Protein AF-A0A2A4N1Y8-F1 (afdb_monomer)

Solvent-accessible surface area (backbone atoms only — not comparable to full-atom values): 5891 Å² total; per-residue (Å²): 128,52,68,51,93,86,37,85,46,93,75,76,67,78,65,24,29,38,76,72,69,59,40,55,53,74,50,80,35,53,29,48,93,93,38,68,56,63,51,70,61,52,52,52,51,51,52,54,48,29,56,77,68,69,40,88,54,86,76,42,69,81,42,52,60,57,48,51,52,59,49,50,74,76,55,87,65,74,46,74,49,72,49,75,50,52,68,42,67,75,69,68,81,97,83

Nearest PDB structures (foldseek):
  1et0-assembly1_A  TM=8.830E-01  e=3.983E-07  Escherichia coli
  1i2k-assembly1_A  TM=8.837E-01  e=1.141E-06  Escherichia coli
  1g2w-assembly1_B  TM=8.778E-01  e=1.068E-05  Geobacillus stearothermophilus
  8onn-assembly1_B  TM=8.873E-01  e=8.753E-04  Aminobacterium colombiense
  8aie-assembly1_B  TM=8.877E-01  e=2.507E-03  Aminobacterium colombiense

Secondary structure (DSSP, 8-state):
--EETTEE-S---TTBHHHHH--EEEEEEEEETTEETTHHHHHHHHHHHHHHTT---TTHHHHHHHHHHHHHHT--S-EEEEEEEE--B--STT-

Foldseek 3Di:
DDDDPNHPDDDDDCQFCCNVPVAWDKDKWKDAPLDTPPVVVRVVVRVVVCVVSVQDCPVPPVRVVVSVVVVSVPDDHIDIDMDIDHSTHDDDPPD

Mean predicted aligned error: 3.64 Å

Structure (mmCIF, N/CA/C/O backbone):
data_AF-A0A2A4N1Y8-F1
#
_entry.id   AF-A0A2A4N1Y8-F1
#
loop_
_atom_site.group_PDB
_atom_site.id
_atom_site.type_symbol
_atom_site.label_atom_id
_atom_site.label_alt_id
_atom_site.label_comp_id
_atom_site.label_asym_id
_atom_site.label_entity_id
_atom_site.label_seq_id
_atom_site.pdbx_PDB_ins_code
_atom_site.Cartn_x
_atom_site.Cartn_y
_atom_site.Cartn_z
_atom_site.occupancy
_atom_site.B_iso_or_equiv
_atom_site.auth_seq_id
_atom_site.auth_comp_id
_atom_site.auth_asym_id
_atom_site.auth_atom_id
_atom_site.pdbx_PDB_model_num
ATOM 1 N N . MET A 1 1 ? -1.215 8.891 11.306 1.00 87.19 1 MET A N 1
ATOM 2 C CA . MET A 1 1 ? 0.179 9.084 10.828 1.00 87.19 1 MET A CA 1
ATOM 3 C C . MET A 1 1 ? 0.348 8.531 9.416 1.00 87.19 1 MET A C 1
ATOM 5 O O . MET A 1 1 ? -0.473 7.719 9.012 1.00 87.19 1 MET A O 1
ATOM 9 N N . ILE A 1 2 ? 1.382 8.952 8.679 1.00 93.19 2 ILE A N 1
ATOM 10 C CA . ILE A 1 2 ? 1.758 8.379 7.372 1.00 93.19 2 ILE A CA 1
ATOM 11 C C . ILE A 1 2 ? 3.054 7.590 7.561 1.00 93.19 2 ILE A C 1
ATOM 13 O O . ILE A 1 2 ? 3.973 8.084 8.211 1.00 93.19 2 ILE A O 1
ATOM 17 N N . LEU A 1 3 ? 3.111 6.375 7.015 1.00 94.94 3 LEU A N 1
ATOM 18 C CA . LEU A 1 3 ? 4.314 5.549 6.986 1.00 94.94 3 LEU A CA 1
ATOM 19 C C . LEU A 1 3 ? 4.747 5.352 5.532 1.00 94.94 3 LEU A C 1
ATOM 21 O O . LEU A 1 3 ? 3.941 4.934 4.702 1.00 94.94 3 LEU A O 1
ATOM 25 N N . VAL A 1 4 ? 6.016 5.623 5.229 1.00 94.69 4 VAL A N 1
ATOM 26 C CA . VAL A 1 4 ? 6.640 5.277 3.946 1.00 94.69 4 VAL A CA 1
ATOM 27 C C . VAL A 1 4 ? 7.718 4.250 4.235 1.00 94.69 4 VAL A C 1
ATOM 29 O O . VAL A 1 4 ? 8.685 4.538 4.938 1.00 94.69 4 VAL A O 1
ATOM 32 N N . ASN A 1 5 ? 7.540 3.027 3.728 1.00 92.38 5 ASN A N 1
ATOM 33 C CA . ASN A 1 5 ? 8.441 1.906 4.001 1.00 92.38 5 ASN A CA 1
ATOM 34 C C . ASN A 1 5 ? 8.750 1.789 5.508 1.00 92.38 5 ASN A C 1
ATOM 36 O O . ASN A 1 5 ? 9.918 1.785 5.909 1.00 92.38 5 ASN A O 1
ATOM 40 N N . GLY A 1 6 ? 7.707 1.707 6.342 1.00 91.81 6 GLY A N 1
ATOM 41 C CA . GLY A 1 6 ? 7.762 1.509 7.799 1.00 91.81 6 GLY A CA 1
ATOM 42 C C . GLY A 1 6 ? 8.246 2.683 8.649 1.00 91.81 6 GLY A C 1
ATOM 43 O O . GLY A 1 6 ? 8.238 2.571 9.878 1.00 91.81 6 GLY A O 1
ATOM 44 N N . GLN A 1 7 ? 8.643 3.798 8.037 1.00 93.44 7 GLN A N 1
ATOM 45 C CA . GLN A 1 7 ? 9.108 4.987 8.750 1.00 93.44 7 GLN A CA 1
ATOM 46 C C . GLN A 1 7 ? 8.067 6.112 8.681 1.00 93.44 7 GLN A C 1
ATOM 48 O O . GLN A 1 7 ? 7.466 6.295 7.620 1.00 93.44 7 GLN A O 1
ATOM 53 N N . PRO A 1 8 ? 7.827 6.860 9.778 1.00 94.88 8 PRO A N 1
ATOM 54 C CA . PRO A 1 8 ? 7.012 8.069 9.738 1.00 94.88 8 PRO A CA 1
ATOM 55 C C . PRO A 1 8 ? 7.643 9.102 8.810 1.00 94.88 8 PRO A C 1
ATOM 57 O O . PRO A 1 8 ? 8.693 9.654 9.120 1.00 94.88 8 PRO A O 1
ATOM 60 N N . GLU A 1 9 ? 7.000 9.344 7.674 1.00 95.88 9 GLU A N 1
ATOM 61 C CA . GLU A 1 9 ? 7.526 10.193 6.608 1.00 95.88 9 GLU A CA 1
ATOM 62 C C . GLU A 1 9 ? 6.387 10.912 5.889 1.00 95.88 9 GLU A C 1
ATOM 64 O O . GLU A 1 9 ? 5.248 10.440 5.852 1.00 95.88 9 GLU A O 1
ATOM 69 N N . ASN A 1 10 ? 6.699 12.062 5.295 1.00 95.50 10 ASN A N 1
ATOM 70 C CA . ASN A 1 10 ? 5.763 12.851 4.489 1.00 95.50 10 ASN A CA 1
ATOM 71 C C . ASN A 1 10 ? 6.258 13.094 3.055 1.00 95.50 10 ASN A C 1
ATOM 73 O O . ASN A 1 10 ? 5.603 13.802 2.290 1.00 95.50 10 ASN A O 1
ATOM 77 N N . THR A 1 11 ? 7.393 12.500 2.684 1.00 95.38 11 THR A N 1
ATOM 78 C CA . THR A 1 11 ? 7.955 12.583 1.337 1.00 95.38 11 THR A CA 1
ATOM 79 C C . THR A 1 11 ? 8.230 11.198 0.767 1.00 95.38 11 THR A C 1
ATOM 81 O O . THR A 1 11 ? 8.386 10.211 1.483 1.00 95.38 11 THR A O 1
ATOM 84 N N . ILE A 1 12 ? 8.285 11.133 -0.559 1.00 95.75 12 ILE A N 1
ATOM 85 C CA . ILE A 1 12 ? 8.773 9.985 -1.314 1.00 95.75 12 ILE A CA 1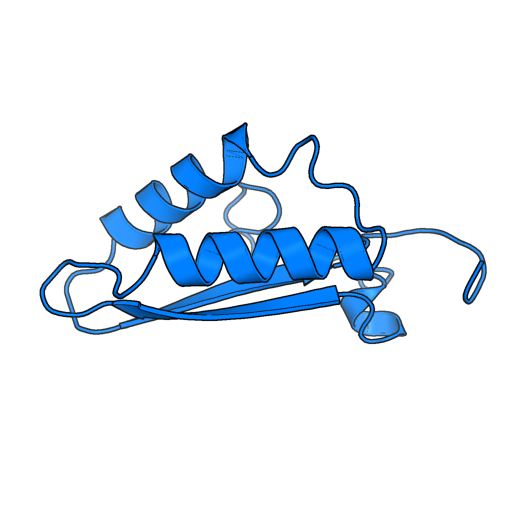
ATOM 86 C C . ILE A 1 12 ? 9.725 10.508 -2.389 1.00 95.75 12 ILE A C 1
ATOM 88 O O . ILE A 1 12 ? 9.634 11.666 -2.803 1.00 95.75 12 ILE A O 1
ATOM 92 N N . ASN A 1 13 ? 10.659 9.675 -2.841 1.00 95.19 13 ASN A N 1
ATOM 93 C CA . ASN A 1 13 ? 11.561 10.060 -3.917 1.00 95.19 13 ASN A CA 1
ATOM 94 C C . ASN A 1 13 ? 10.759 10.350 -5.199 1.00 95.19 13 ASN A C 1
ATOM 96 O O . ASN A 1 13 ? 9.928 9.542 -5.606 1.00 95.19 13 ASN A O 1
ATOM 100 N N . VAL A 1 14 ? 11.039 11.474 -5.862 1.00 95.62 14 VAL A N 1
ATOM 101 C CA . VAL A 1 14 ? 10.376 11.857 -7.120 1.00 95.62 14 VAL A CA 1
ATOM 102 C C . VAL A 1 14 ? 10.557 10.820 -8.232 1.00 95.62 14 VAL A C 1
ATOM 104 O O . VAL A 1 14 ? 9.707 10.723 -9.107 1.00 95.62 14 VAL A O 1
ATOM 107 N N . LEU A 1 15 ? 11.623 10.017 -8.183 1.00 95.31 15 LEU A N 1
ATOM 108 C CA . LEU A 1 15 ? 11.903 8.927 -9.122 1.00 95.31 15 LEU A CA 1
ATOM 109 C C . LEU A 1 15 ? 11.089 7.651 -8.845 1.00 95.31 15 LEU A C 1
ATOM 111 O O . LEU A 1 15 ? 11.298 6.640 -9.517 1.00 95.31 15 LEU A O 1
ATOM 115 N N . ASP A 1 16 ? 10.190 7.662 -7.859 1.00 96.19 16 ASP A N 1
ATOM 116 C CA . ASP A 1 16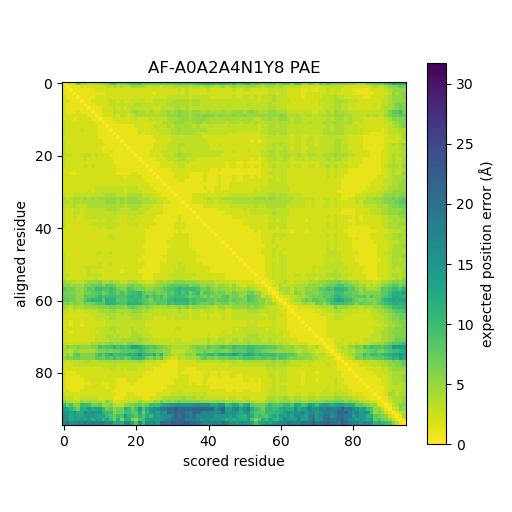 ? 9.264 6.559 -7.629 1.00 96.19 16 ASP A CA 1
ATOM 117 C C . ASP A 1 16 ? 8.351 6.351 -8.847 1.00 96.19 16 ASP A C 1
ATOM 119 O O . ASP A 1 16 ? 7.722 7.279 -9.361 1.00 96.19 16 ASP A O 1
ATOM 123 N N . ARG A 1 17 ? 8.262 5.111 -9.323 1.00 96.00 17 ARG A N 1
ATOM 124 C CA . ARG A 1 17 ? 7.505 4.761 -10.529 1.00 96.00 17 ARG A CA 1
ATOM 125 C C . ARG A 1 17 ? 5.995 4.940 -10.369 1.00 96.00 17 ARG A C 1
ATOM 127 O O . ARG A 1 17 ? 5.302 5.096 -11.374 1.00 96.00 17 ARG A O 1
ATOM 134 N N . GLY A 1 18 ? 5.480 4.976 -9.142 1.00 95.81 18 GLY A N 1
ATOM 135 C CA . GLY A 1 18 ? 4.108 5.384 -8.865 1.00 95.81 18 GLY A CA 1
ATOM 136 C C . GLY A 1 18 ? 3.861 6.842 -9.254 1.00 95.81 18 GLY A C 1
ATOM 137 O O . GLY A 1 18 ? 2.836 7.139 -9.860 1.00 95.81 18 GLY A O 1
ATOM 138 N N . LEU A 1 19 ? 4.826 7.732 -8.999 1.00 95.94 19 LEU A N 1
ATOM 139 C CA . LEU A 1 19 ? 4.765 9.130 -9.439 1.00 95.94 19 LEU A CA 1
ATOM 140 C C . LEU A 1 19 ? 5.036 9.284 -10.938 1.00 95.94 19 LEU A C 1
ATOM 142 O O . LEU A 1 19 ? 4.377 10.080 -11.600 1.00 95.94 19 LEU A O 1
ATOM 146 N N . GLN A 1 20 ? 5.996 8.531 -11.478 1.00 95.12 20 GLN A N 1
ATOM 147 C CA . GLN A 1 20 ? 6.399 8.662 -12.883 1.00 95.12 20 GLN A CA 1
ATOM 148 C C . GLN A 1 20 ? 5.377 8.067 -13.863 1.00 95.12 20 GLN A C 1
ATOM 150 O O . GLN A 1 20 ? 5.175 8.610 -14.947 1.00 95.12 20 GLN A O 1
ATOM 155 N N . TYR A 1 21 ? 4.756 6.939 -13.504 1.00 94.94 21 TYR A N 1
ATOM 156 C CA . TYR A 1 21 ? 3.984 6.110 -14.438 1.00 94.94 21 TYR A CA 1
ATOM 157 C C . TYR A 1 21 ? 2.645 5.615 -13.877 1.00 94.94 21 TYR A C 1
ATOM 159 O O . TYR A 1 21 ? 1.941 4.882 -14.567 1.00 94.94 21 TYR A O 1
ATOM 167 N N . GLY A 1 22 ? 2.303 5.940 -12.625 1.00 95.44 22 GLY A N 1
ATOM 168 C CA . GLY A 1 22 ? 1.181 5.289 -11.939 1.00 95.44 22 GLY A CA 1
ATOM 169 C C . GLY A 1 22 ? 1.412 3.789 -11.713 1.00 95.44 22 GLY A C 1
ATOM 170 O O . GLY A 1 22 ? 0.455 3.031 -11.596 1.00 95.44 22 GLY A O 1
ATOM 171 N N . ASP A 1 23 ? 2.674 3.344 -11.693 1.00 96.69 23 ASP A N 1
ATOM 172 C CA . ASP A 1 23 ? 3.051 1.929 -11.640 1.00 96.69 23 ASP A CA 1
ATOM 173 C C . ASP A 1 23 ? 2.955 1.385 -10.210 1.00 96.69 23 ASP A C 1
ATOM 175 O O . ASP A 1 23 ? 3.929 1.334 -9.447 1.00 96.69 23 ASP A O 1
ATOM 179 N N . GLY A 1 24 ? 1.728 1.034 -9.844 1.00 96.62 24 GLY A N 1
ATOM 180 C CA . GLY A 1 24 ? 1.358 0.577 -8.521 1.00 96.62 24 GLY A CA 1
ATOM 181 C C . GLY A 1 24 ? -0.131 0.276 -8.408 1.00 96.62 24 GLY A C 1
ATOM 182 O O . GLY A 1 24 ? -0.862 0.199 -9.394 1.00 96.62 24 GLY A O 1
ATOM 183 N N . LEU A 1 25 ? -0.575 0.103 -7.173 1.00 98.38 25 LEU A N 1
ATOM 184 C CA . LEU A 1 25 ? -1.954 -0.160 -6.793 1.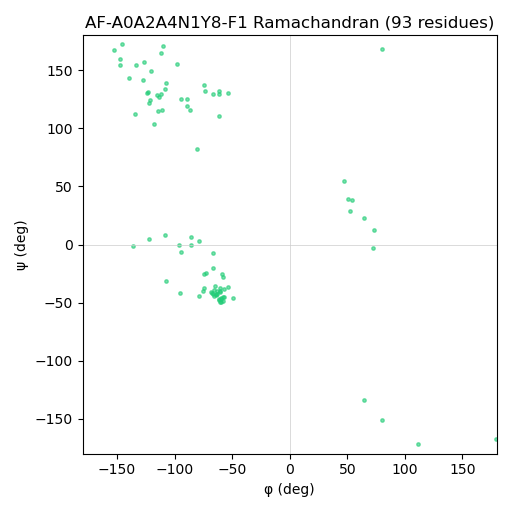00 98.38 25 LEU A CA 1
ATOM 185 C C . LEU A 1 25 ? -2.211 0.360 -5.380 1.00 98.38 25 LEU A C 1
ATOM 187 O O . LEU A 1 25 ? -1.281 0.711 -4.649 1.00 98.38 25 LEU A O 1
ATOM 191 N N . PHE A 1 26 ? -3.481 0.418 -4.991 1.00 98.44 26 PHE A N 1
ATOM 192 C CA . PHE A 1 26 ? -3.853 0.897 -3.671 1.00 98.44 26 PHE A CA 1
ATOM 193 C C . PHE A 1 26 ? -5.099 0.205 -3.127 1.00 98.44 26 PHE A C 1
ATOM 195 O O . PHE A 1 26 ? -5.924 -0.315 -3.874 1.00 98.44 26 PHE A O 1
ATOM 202 N N . GLU A 1 27 ? -5.243 0.281 -1.811 1.00 98.31 27 GLU A N 1
ATOM 203 C CA . GLU A 1 27 ? -6.452 -0.065 -1.078 1.00 98.31 27 GLU A CA 1
ATOM 204 C C . GLU A 1 27 ? -6.948 1.154 -0.302 1.00 98.31 27 GLU A C 1
ATOM 206 O O . GLU A 1 27 ? -6.173 2.023 0.103 1.00 98.31 27 GLU A O 1
ATOM 211 N N . THR A 1 28 ? -8.260 1.249 -0.116 1.00 98.06 28 THR A N 1
ATOM 212 C CA . THR A 1 28 ? -8.914 2.277 0.702 1.00 98.06 28 THR A CA 1
ATOM 213 C C . THR A 1 28 ? -9.939 1.570 1.566 1.00 98.06 28 THR A C 1
ATOM 215 O O . THR A 1 28 ? -10.883 0.981 1.043 1.00 98.06 28 THR A O 1
ATOM 218 N N . ILE A 1 29 ? -9.692 1.561 2.871 1.00 97.69 29 ILE A N 1
ATOM 219 C CA . ILE A 1 29 ? -10.326 0.655 3.823 1.00 97.69 29 ILE A CA 1
ATOM 220 C C . ILE A 1 29 ? -11.016 1.480 4.898 1.00 97.69 29 ILE A C 1
ATOM 222 O O . ILE A 1 29 ? -10.418 2.403 5.455 1.00 97.69 29 ILE A O 1
ATOM 226 N N . ALA A 1 30 ? -12.270 1.152 5.189 1.00 97.69 30 ALA A N 1
ATOM 227 C CA . ALA A 1 30 ? -12.990 1.778 6.283 1.00 97.69 30 ALA A CA 1
ATOM 228 C C . ALA A 1 30 ? -12.471 1.262 7.631 1.00 97.69 30 ALA A C 1
ATOM 230 O O . ALA A 1 30 ? -12.353 0.053 7.841 1.00 97.69 30 ALA A O 1
ATOM 231 N N . PHE A 1 31 ? -12.204 2.189 8.544 1.00 96.88 31 PHE A N 1
ATOM 232 C CA . PHE A 1 31 ? -12.008 1.915 9.957 1.00 96.88 31 PHE A CA 1
ATOM 233 C C . PHE A 1 31 ? -13.196 2.499 10.711 1.00 96.88 31 PHE A C 1
ATOM 235 O O . PHE A 1 31 ? -13.415 3.708 10.663 1.00 96.88 31 PHE A O 1
ATOM 242 N N . ARG A 1 32 ? -13.993 1.646 11.352 1.00 96.12 32 ARG A N 1
ATOM 243 C CA . ARG A 1 32 ? -15.190 2.060 12.088 1.00 96.12 32 ARG A CA 1
ATOM 244 C C . ARG A 1 32 ? -15.322 1.289 13.378 1.00 96.12 32 ARG A C 1
ATOM 246 O O . ARG A 1 32 ? -15.026 0.096 13.411 1.00 96.12 32 ARG A O 1
ATOM 253 N N . ASN A 1 33 ? -15.792 1.955 14.430 1.00 93.69 33 ASN A N 1
ATOM 254 C CA . ASN A 1 33 ? -15.986 1.338 15.748 1.00 93.69 33 ASN A CA 1
ATOM 255 C C . ASN A 1 33 ? -14.740 0.569 16.244 1.00 93.69 33 ASN A C 1
ATOM 257 O O . ASN A 1 33 ? -14.848 -0.537 16.777 1.00 93.69 33 ASN A O 1
ATOM 261 N N . GLY A 1 34 ? -13.542 1.115 16.007 1.00 91.88 34 GLY A N 1
ATOM 262 C CA . GLY A 1 34 ? -12.284 0.480 16.407 1.00 91.88 34 GLY A CA 1
ATOM 263 C C . GLY A 1 34 ? -11.873 -0.746 15.576 1.00 91.88 34 GLY A C 1
ATOM 264 O O . GLY A 1 34 ? -11.003 -1.500 16.010 1.00 91.88 34 GLY A O 1
ATOM 265 N N . GLN A 1 35 ? -12.503 -0.999 14.424 1.00 93.81 35 GLN A N 1
ATOM 266 C CA . GLN A 1 35 ? -12.263 -2.179 13.586 1.00 93.81 35 GLN A CA 1
ATOM 267 C C . GLN A 1 35 ? -11.970 -1.799 12.134 1.00 93.81 35 GLN A C 1
ATOM 269 O O . GLN A 1 35 ? -12.601 -0.908 11.567 1.00 93.81 35 GLN A O 1
ATOM 274 N N . ILE A 1 36 ? -11.043 -2.528 11.507 1.00 96.06 36 ILE A N 1
ATOM 275 C CA . ILE A 1 36 ? -10.775 -2.425 10.069 1.00 96.06 36 ILE A CA 1
ATOM 276 C C . ILE A 1 36 ? -11.734 -3.356 9.329 1.00 96.06 36 ILE A C 1
ATOM 278 O O . ILE A 1 36 ? -11.662 -4.580 9.466 1.00 96.06 36 ILE A O 1
ATOM 282 N N . GLU A 1 37 ? -12.617 -2.798 8.512 1.00 97.50 37 GLU A N 1
ATOM 283 C CA . GLU A 1 37 ? -13.599 -3.602 7.799 1.00 97.50 37 GLU A CA 1
ATOM 284 C C . GLU A 1 37 ? -12.979 -4.386 6.643 1.00 97.50 37 GLU A C 1
ATOM 286 O O . GLU A 1 37 ? -12.174 -3.873 5.868 1.00 97.50 37 GLU A O 1
ATOM 291 N N . PHE A 1 38 ? -13.385 -5.651 6.512 1.00 97.69 38 PHE A N 1
ATOM 292 C CA . PHE A 1 38 ? -12.992 -6.533 5.409 1.00 97.69 38 PHE A CA 1
ATOM 293 C C . PHE A 1 38 ? -11.475 -6.631 5.177 1.00 97.69 38 PHE A C 1
ATOM 295 O O . PHE A 1 38 ? -11.044 -6.898 4.053 1.00 97.69 38 PHE A O 1
ATOM 302 N N . LEU A 1 39 ? -10.655 -6.460 6.224 1.00 96.06 39 LEU A N 1
ATOM 303 C CA . LEU A 1 39 ? -9.193 -6.409 6.109 1.00 96.06 39 LEU A CA 1
ATOM 304 C C . LEU A 1 39 ? -8.624 -7.573 5.284 1.00 96.06 39 LEU A C 1
ATOM 306 O O . LEU A 1 39 ? -7.824 -7.359 4.379 1.00 96.06 39 LEU A O 1
ATOM 310 N N . HIS A 1 40 ? -9.076 -8.802 5.545 1.00 96.06 40 HIS A N 1
ATOM 311 C CA . H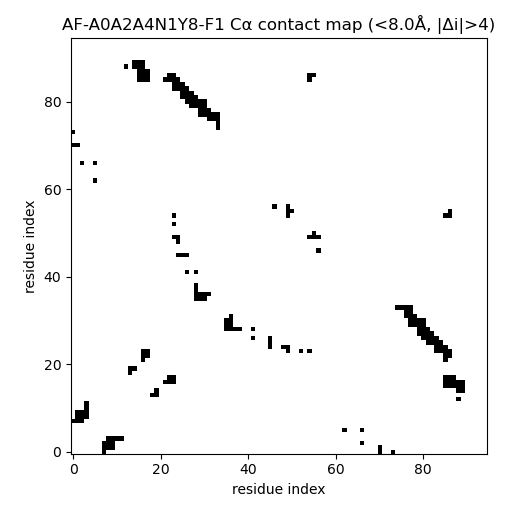IS A 1 40 ? -8.612 -9.975 4.803 1.00 96.06 40 HIS A CA 1
ATOM 312 C C . HIS A 1 40 ? -8.911 -9.887 3.296 1.00 96.06 40 HIS A C 1
ATOM 314 O O . HIS A 1 40 ? -8.057 -10.228 2.479 1.00 96.06 40 HIS A O 1
ATOM 320 N N . ALA A 1 41 ? -10.094 -9.394 2.914 1.00 98.19 41 ALA A N 1
ATOM 321 C CA . ALA A 1 41 ? -10.470 -9.237 1.511 1.00 98.19 41 ALA A CA 1
ATOM 322 C C . ALA A 1 41 ? -9.643 -8.140 0.823 1.00 98.19 41 ALA A C 1
ATOM 324 O O . ALA A 1 41 ? -9.176 -8.340 -0.298 1.00 98.19 41 ALA A O 1
ATOM 325 N N . HIS A 1 42 ? -9.403 -7.018 1.511 1.00 98.06 42 HIS A N 1
ATOM 326 C CA . HIS A 1 42 ? -8.533 -5.947 1.022 1.00 98.06 42 HIS A CA 1
ATOM 327 C C . HIS A 1 42 ? -7.095 -6.429 0.812 1.00 98.06 42 HIS A C 1
ATOM 329 O O . HIS A 1 42 ? -6.526 -6.207 -0.253 1.00 98.06 42 HIS A O 1
ATOM 335 N N . LEU A 1 43 ? -6.523 -7.147 1.783 1.00 95.62 43 LEU A N 1
ATOM 336 C CA . LEU A 1 43 ? -5.179 -7.706 1.647 1.00 95.62 43 LEU A CA 1
ATOM 337 C C . LEU A 1 43 ? -5.115 -8.744 0.522 1.00 95.62 43 LEU A C 1
ATOM 339 O O . LEU A 1 43 ? -4.207 -8.693 -0.300 1.00 95.62 43 LEU A O 1
ATOM 343 N N . SER A 1 44 ? -6.105 -9.635 0.414 1.00 96.50 44 SER A N 1
ATOM 344 C CA . SER A 1 44 ? -6.168 -10.609 -0.683 1.00 96.50 44 SER A CA 1
ATOM 345 C C . SER A 1 44 ? -6.174 -9.925 -2.056 1.00 96.50 44 SER A C 1
ATOM 347 O O . SER A 1 44 ? -5.399 -10.302 -2.937 1.00 96.50 44 SER A O 1
ATOM 349 N N . ARG A 1 45 ? -6.979 -8.867 -2.230 1.00 97.94 45 ARG A N 1
ATOM 350 C CA . ARG A 1 45 ? -7.014 -8.074 -3.467 1.00 97.94 45 ARG A CA 1
ATOM 351 C C . ARG A 1 45 ? -5.685 -7.367 -3.737 1.00 97.94 45 ARG A C 1
ATOM 353 O O . ARG A 1 45 ? -5.212 -7.409 -4.873 1.00 97.94 45 ARG A O 1
ATOM 360 N N . LEU A 1 46 ? -5.070 -6.781 -2.712 1.00 97.25 46 LEU A N 1
ATOM 361 C CA . LEU A 1 46 ? -3.762 -6.133 -2.806 1.00 97.25 46 LEU A CA 1
ATOM 362 C C . LEU A 1 46 ? -2.688 -7.116 -3.295 1.00 97.25 46 LEU A C 1
ATOM 364 O O . LEU A 1 46 ? -1.973 -6.820 -4.250 1.00 97.25 46 LEU A O 1
ATOM 368 N N . TYR A 1 47 ? -2.607 -8.310 -2.705 1.00 96.31 47 TYR A N 1
ATOM 369 C CA . TYR A 1 47 ? -1.626 -9.325 -3.100 1.00 96.31 47 TYR A CA 1
ATOM 370 C C . TYR A 1 47 ? -1.856 -9.856 -4.514 1.00 96.31 47 TYR A C 1
ATOM 372 O O . TYR A 1 47 ? -0.913 -9.931 -5.300 1.00 96.31 47 TYR A O 1
ATOM 380 N N . GLN A 1 48 ? -3.108 -10.151 -4.877 1.00 97.56 48 GLN A N 1
ATOM 381 C CA . GLN A 1 48 ? -3.456 -10.553 -6.244 1.00 97.56 48 GLN A CA 1
ATOM 382 C C . GLN A 1 48 ? -3.120 -9.457 -7.265 1.00 97.56 48 GLN A C 1
ATOM 384 O O . GLN A 1 48 ? -2.688 -9.748 -8.379 1.00 97.56 48 GLN A O 1
ATOM 389 N N . GLY A 1 49 ? -3.312 -8.187 -6.902 1.00 97.88 49 GLY A N 1
ATOM 390 C CA . GLY A 1 49 ? -2.933 -7.051 -7.733 1.00 97.88 49 GLY A CA 1
ATOM 391 C C . GLY A 1 49 ? -1.416 -6.923 -7.897 1.00 97.88 49 GLY A C 1
ATOM 392 O O . GLY A 1 49 ? -0.948 -6.723 -9.017 1.00 97.88 49 GLY A O 1
ATOM 393 N N . CYS A 1 50 ? -0.646 -7.101 -6.818 1.00 96.69 50 CYS A N 1
ATOM 394 C CA . CYS A 1 50 ? 0.818 -7.116 -6.880 1.00 96.69 50 CYS A CA 1
ATOM 395 C C . CYS A 1 50 ? 1.324 -8.226 -7.808 1.00 96.69 50 CYS A C 1
ATOM 397 O O . CYS A 1 50 ? 2.154 -7.953 -8.673 1.00 96.69 50 CYS A O 1
ATOM 399 N N . ASP A 1 51 ? 0.784 -9.441 -7.683 1.00 96.38 51 ASP A N 1
ATOM 400 C CA . ASP A 1 51 ? 1.132 -10.583 -8.536 1.00 96.38 51 ASP A CA 1
ATOM 401 C C . ASP A 1 51 ? 0.836 -10.297 -10.019 1.00 96.38 51 ASP A C 1
ATOM 403 O O . ASP A 1 51 ? 1.725 -10.384 -10.870 1.00 96.38 51 ASP A O 1
ATOM 407 N N . ARG A 1 52 ? -0.374 -9.809 -10.330 1.00 97.94 52 ARG A N 1
ATOM 408 C CA . ARG A 1 52 ? -0.768 -9.413 -11.697 1.00 97.94 52 ARG A CA 1
ATOM 409 C C . ARG A 1 52 ? 0.145 -8.348 -12.300 1.00 97.94 52 ARG A C 1
ATOM 411 O O . ARG A 1 52 ? 0.448 -8.399 -13.491 1.00 97.94 52 ARG A O 1
ATOM 418 N N . LEU A 1 53 ? 0.582 -7.389 -11.487 1.00 96.31 53 LEU A N 1
ATOM 419 C CA . LEU A 1 53 ? 1.490 -6.319 -11.897 1.00 96.31 53 LEU A CA 1
ATOM 420 C C . LEU A 1 53 ? 2.968 -6.723 -11.801 1.00 96.31 53 LEU A C 1
ATOM 422 O O . LEU A 1 53 ? 3.837 -5.915 -12.138 1.00 96.31 53 LEU A O 1
ATOM 426 N N . LYS A 1 54 ? 3.284 -7.947 -11.364 1.00 94.25 54 LYS A N 1
ATOM 427 C CA . LYS A 1 54 ? 4.653 -8.428 -11.121 1.00 94.25 54 LYS A CA 1
ATOM 428 C C . LYS A 1 54 ? 5.446 -7.510 -10.180 1.00 94.25 54 LYS A C 1
ATOM 430 O O . LYS A 1 54 ? 6.620 -7.229 -10.422 1.00 94.25 54 LYS A O 1
ATOM 435 N N . ILE A 1 55 ? 4.793 -6.966 -9.156 1.00 93.88 55 ILE A N 1
ATOM 436 C CA . ILE A 1 55 ? 5.429 -6.186 -8.088 1.00 93.88 55 ILE A CA 1
ATOM 437 C C . ILE A 1 55 ? 5.832 -7.166 -6.983 1.00 93.88 55 ILE A C 1
ATOM 439 O O . ILE A 1 55 ? 5.000 -7.928 -6.499 1.00 93.88 55 ILE A O 1
ATOM 443 N N . SER A 1 56 ? 7.111 -7.167 -6.599 1.00 89.75 56 SER A N 1
ATOM 444 C CA . SER A 1 56 ? 7.615 -8.069 -5.556 1.00 89.75 56 SER A CA 1
ATOM 445 C C . SER A 1 56 ? 7.021 -7.723 -4.190 1.00 89.75 56 SER A C 1
ATOM 447 O O . SER A 1 56 ? 7.108 -6.581 -3.745 1.00 89.75 56 SER A O 1
ATOM 449 N N . THR A 1 57 ? 6.475 -8.726 -3.501 1.00 87.00 57 THR A N 1
ATOM 450 C CA . THR A 1 57 ? 5.886 -8.601 -2.157 1.00 87.00 57 THR A CA 1
ATOM 451 C C . THR A 1 57 ? 6.733 -9.260 -1.068 1.00 87.00 57 THR A C 1
ATOM 453 O O . THR A 1 57 ? 6.307 -9.330 0.080 1.00 87.00 57 THR A O 1
ATOM 456 N N . GLN A 1 58 ? 7.954 -9.710 -1.378 1.00 80.81 58 GLN A N 1
ATOM 457 C CA . GLN A 1 58 ? 8.805 -10.463 -0.439 1.00 80.81 58 GLN A CA 1
ATOM 458 C C . GLN A 1 58 ? 9.026 -9.764 0.909 1.00 80.81 58 GLN A C 1
ATOM 460 O O . GLN A 1 58 ? 9.096 -10.419 1.944 1.00 80.81 58 GLN A O 1
ATOM 465 N N . GLN A 1 59 ? 9.150 -8.437 0.902 1.00 74.31 59 GLN A N 1
ATOM 466 C CA . GLN A 1 59 ? 9.338 -7.641 2.118 1.00 74.31 59 GLN A CA 1
ATOM 467 C C . GLN A 1 59 ? 8.023 -7.091 2.682 1.00 74.31 59 GLN A C 1
ATOM 469 O O . GLN A 1 59 ? 8.025 -6.480 3.746 1.00 74.31 59 GLN A O 1
ATOM 474 N N . LEU A 1 60 ? 6.913 -7.271 1.966 1.00 80.88 60 LEU A N 1
ATOM 475 C CA . LEU A 1 60 ? 5.626 -6.679 2.299 1.00 80.88 60 LEU A CA 1
ATOM 476 C C . LEU A 1 60 ? 4.928 -7.457 3.418 1.00 80.88 60 LEU A C 1
ATOM 478 O O . LEU A 1 60 ? 4.439 -6.843 4.359 1.00 80.88 60 LEU A O 1
ATOM 482 N N . ASP A 1 61 ? 4.932 -8.790 3.356 1.00 74.69 61 ASP A N 1
ATOM 483 C CA . ASP A 1 61 ? 4.129 -9.639 4.251 1.00 74.69 61 ASP A CA 1
ATOM 484 C C . ASP A 1 61 ? 4.453 -9.455 5.731 1.00 74.69 61 ASP A C 1
ATOM 486 O O . ASP A 1 61 ? 3.556 -9.293 6.558 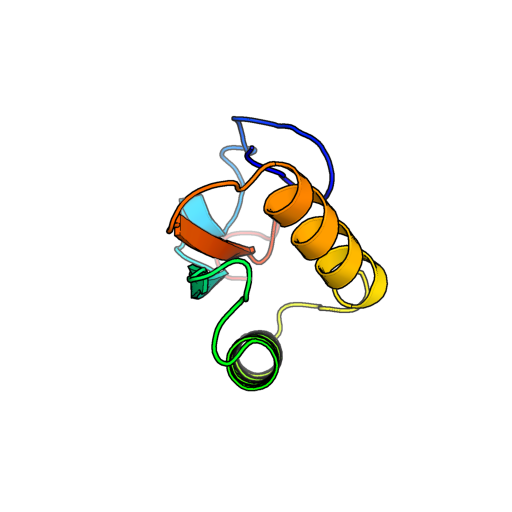1.00 74.69 61 ASP A O 1
ATOM 490 N N . SER A 1 62 ? 5.740 -9.442 6.076 1.00 77.88 62 SER A N 1
ATOM 491 C CA . SER A 1 62 ? 6.171 -9.304 7.469 1.00 77.88 62 SER A CA 1
ATOM 492 C C . SER A 1 62 ? 5.980 -7.888 8.013 1.00 77.88 62 SER A C 1
ATOM 494 O O . SER A 1 62 ? 5.845 -7.710 9.222 1.00 77.88 62 SER A O 1
ATOM 496 N N . ARG A 1 63 ? 5.954 -6.878 7.138 1.00 86.56 63 ARG A N 1
ATOM 497 C CA . ARG A 1 63 ? 5.926 -5.463 7.526 1.00 86.56 63 ARG A CA 1
ATOM 498 C C . ARG A 1 63 ? 4.523 -4.886 7.554 1.00 86.56 63 ARG A C 1
ATOM 500 O O . ARG A 1 63 ? 4.185 -4.162 8.485 1.00 86.56 63 ARG A O 1
ATOM 507 N N . LEU A 1 64 ? 3.699 -5.231 6.568 1.00 91.06 64 LEU A N 1
ATOM 508 C CA . LEU A 1 64 ? 2.406 -4.595 6.348 1.00 91.06 64 LEU A CA 1
ATOM 509 C C . LEU A 1 64 ? 1.473 -4.768 7.549 1.00 91.06 64 LEU A C 1
ATOM 511 O O . LEU A 1 64 ? 0.807 -3.819 7.948 1.00 91.06 64 LEU A O 1
ATOM 515 N N . LYS A 1 65 ? 1.474 -5.950 8.177 1.00 89.44 65 LYS A N 1
ATOM 516 C CA . LYS A 1 65 ? 0.686 -6.191 9.391 1.00 89.44 65 LYS A CA 1
ATOM 517 C C . LYS A 1 65 ? 1.094 -5.252 10.533 1.00 89.44 65 LYS A C 1
ATOM 519 O O . LYS A 1 65 ? 0.231 -4.604 11.116 1.00 89.44 65 LYS A O 1
ATOM 524 N N . ALA A 1 66 ? 2.394 -5.145 10.810 1.00 91.62 66 ALA A N 1
ATOM 525 C CA . ALA A 1 66 ? 2.911 -4.281 11.870 1.00 91.62 66 ALA A CA 1
ATOM 526 C C . ALA A 1 66 ? 2.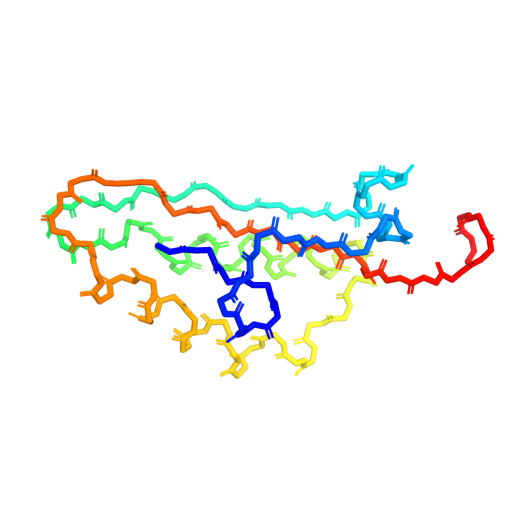653 -2.791 11.579 1.00 91.62 66 ALA A C 1
ATOM 528 O O . ALA A 1 66 ? 2.365 -2.015 12.486 1.00 91.62 66 ALA A O 1
ATOM 529 N N . GLU A 1 67 ? 2.725 -2.383 10.310 1.00 94.44 67 GLU A N 1
ATOM 530 C CA . GLU A 1 67 ? 2.417 -1.014 9.889 1.00 94.44 67 GLU A CA 1
ATOM 531 C C . GLU A 1 67 ? 0.928 -0.686 10.056 1.00 94.44 67 GLU A C 1
ATOM 533 O O . GLU A 1 67 ? 0.598 0.383 10.565 1.00 94.44 67 GLU A O 1
ATOM 538 N N . ILE A 1 68 ? 0.032 -1.615 9.706 1.00 93.56 68 ILE A N 1
ATOM 539 C CA . ILE A 1 68 ? -1.412 -1.467 9.929 1.00 93.56 68 ILE A CA 1
ATOM 540 C C . ILE A 1 68 ? -1.714 -1.344 11.424 1.00 93.56 68 ILE A C 1
ATOM 542 O O . ILE A 1 68 ? -2.426 -0.423 11.820 1.00 93.56 68 ILE A O 1
ATOM 546 N N . GLU A 1 69 ? -1.150 -2.223 12.256 1.00 92.06 69 GLU A N 1
ATOM 547 C CA . GLU A 1 69 ? -1.311 -2.170 13.715 1.00 92.06 69 GLU A CA 1
ATOM 548 C C . GLU A 1 69 ? -0.829 -0.826 14.277 1.00 92.06 69 GLU A C 1
ATOM 550 O O . GLU A 1 69 ? -1.546 -0.181 15.042 1.00 92.06 69 GLU A O 1
ATOM 555 N N . ARG A 1 70 ? 0.342 -0.353 13.834 1.00 93.81 70 ARG A N 1
ATOM 556 C CA . ARG A 1 70 ? 0.904 0.938 14.249 1.00 93.81 70 ARG A CA 1
ATOM 557 C C . ARG A 1 70 ? 0.032 2.120 13.830 1.00 93.81 70 ARG A C 1
ATOM 559 O O . ARG A 1 70 ? -0.151 3.033 14.624 1.00 93.81 70 ARG A O 1
ATOM 566 N N . VAL A 1 71 ? -0.501 2.121 12.608 1.00 93.12 71 VAL A N 1
ATOM 567 C CA . VAL A 1 71 ? -1.392 3.193 12.133 1.00 93.12 71 VAL A CA 1
ATOM 568 C C . VAL A 1 71 ? -2.701 3.202 12.917 1.00 93.12 71 VAL A C 1
ATOM 570 O O . VAL A 1 71 ? -3.196 4.279 13.233 1.00 93.12 71 VAL A O 1
ATOM 573 N N . CYS A 1 72 ? -3.244 2.028 13.245 1.00 91.94 72 CYS A N 1
ATOM 574 C CA . CYS A 1 72 ? -4.509 1.915 13.967 1.00 91.94 72 CYS A CA 1
ATOM 575 C C . CYS A 1 72 ? -4.393 2.251 15.454 1.00 91.94 72 CYS A C 1
ATOM 577 O O . CYS A 1 72 ? -5.386 2.663 16.042 1.00 91.94 72 CYS A O 1
ATOM 579 N N . ALA A 1 73 ? -3.207 2.109 16.053 1.00 91.31 73 ALA A N 1
ATOM 580 C CA . ALA A 1 73 ? -2.982 2.418 17.465 1.00 91.31 73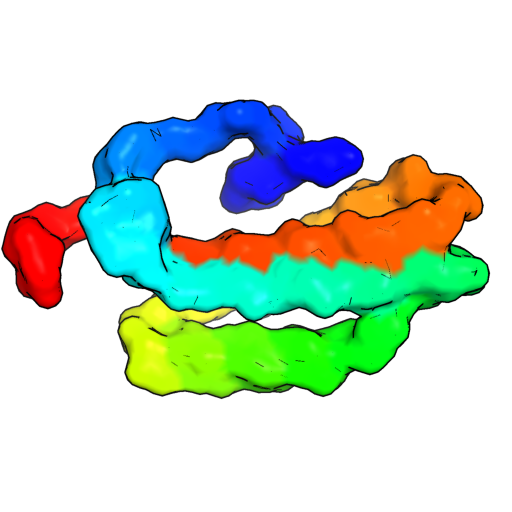 ALA A CA 1
ATOM 581 C C . ALA A 1 73 ? -3.321 3.877 17.830 1.00 91.31 73 ALA A C 1
ATOM 583 O O . ALA A 1 73 ? -3.723 4.140 18.960 1.00 91.31 73 ALA A O 1
ATOM 584 N N . ASP A 1 74 ? -3.205 4.800 16.870 1.00 85.06 74 ASP A N 1
ATOM 585 C CA . ASP A 1 74 ? -3.500 6.224 17.064 1.00 85.06 74 ASP A CA 1
ATOM 586 C C . ASP A 1 74 ? -4.921 6.625 16.615 1.00 85.06 74 ASP A C 1
ATOM 588 O O . ASP A 1 74 ? -5.277 7.804 16.684 1.00 85.06 74 ASP A O 1
ATOM 592 N N . LEU A 1 75 ? -5.730 5.690 16.099 1.00 88.94 75 LEU A N 1
ATOM 593 C CA . LEU A 1 75 ? -7.079 5.981 15.605 1.00 88.94 75 LEU A CA 1
ATOM 594 C C . LEU A 1 75 ? -8.107 5.847 16.730 1.00 88.94 75 LEU A C 1
ATOM 596 O O . LEU A 1 75 ? -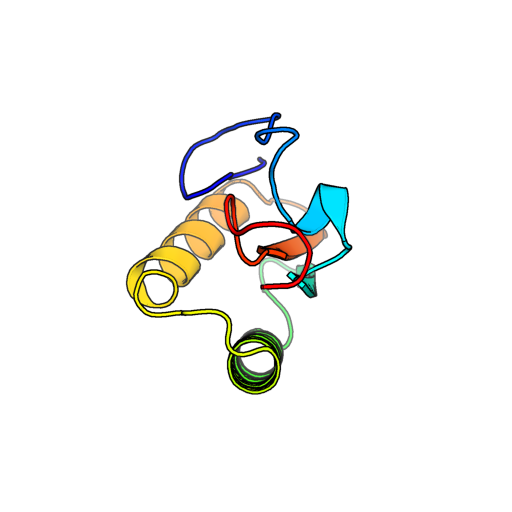8.294 4.769 17.290 1.00 88.94 75 LEU A O 1
ATOM 600 N N . VAL A 1 76 ? -8.800 6.947 17.024 1.00 82.56 76 VAL A N 1
ATOM 601 C CA . VAL A 1 76 ? -9.853 7.007 18.055 1.00 82.56 76 VAL A CA 1
ATOM 602 C C . VAL A 1 76 ? -11.250 7.111 17.432 1.00 82.56 76 VAL A C 1
ATOM 604 O O . VAL A 1 76 ? -12.205 6.562 17.974 1.00 82.56 76 VAL A O 1
ATOM 607 N N . ASP A 1 77 ? -11.348 7.745 16.263 1.00 93.62 77 ASP A N 1
ATOM 608 C CA . ASP A 1 77 ? -12.595 7.984 15.536 1.00 93.62 77 ASP A CA 1
ATOM 609 C C . ASP A 1 77 ? -12.681 7.148 14.250 1.00 93.62 77 ASP A C 1
ATOM 611 O O . ASP A 1 77 ? -11.701 6.544 13.798 1.00 93.62 77 ASP A O 1
ATOM 615 N N . ASP A 1 78 ? -13.864 7.157 13.633 1.00 96.06 78 ASP A N 1
ATOM 616 C CA . ASP A 1 78 ? -14.066 6.623 12.289 1.00 96.06 78 ASP A CA 1
ATOM 617 C C . ASP A 1 78 ? -13.078 7.262 11.301 1.00 96.06 78 ASP A C 1
ATOM 619 O O . ASP A 1 78 ? -12.922 8.483 11.221 1.00 96.06 78 ASP A O 1
ATOM 623 N N . ALA A 1 79 ? -12.409 6.416 10.524 1.00 96.19 79 ALA A N 1
ATOM 624 C CA . ALA A 1 79 ? -11.306 6.822 9.670 1.00 96.19 79 ALA A CA 1
ATOM 625 C C . ALA A 1 79 ? -11.257 6.009 8.374 1.00 96.19 79 ALA A C 1
ATOM 627 O O . ALA A 1 79 ? -11.967 5.021 8.169 1.00 96.19 79 ALA A O 1
ATOM 628 N N . VAL A 1 80 ? -10.372 6.435 7.475 1.00 95.88 80 VAL A N 1
ATOM 629 C CA . VAL A 1 80 ? -10.063 5.718 6.240 1.00 95.88 80 VAL A CA 1
ATOM 630 C C . VAL A 1 80 ? -8.575 5.410 6.217 1.00 95.88 80 VAL A C 1
ATOM 632 O O . VAL A 1 80 ? -7.741 6.313 6.261 1.00 95.88 80 VAL A O 1
ATOM 635 N N . ILE A 1 81 ? -8.243 4.128 6.114 1.00 96.06 81 ILE A N 1
ATOM 636 C CA . ILE A 1 81 ? -6.870 3.650 5.975 1.00 96.06 81 ILE A CA 1
ATOM 637 C C . ILE A 1 81 ? -6.585 3.478 4.486 1.00 96.06 81 ILE A C 1
ATOM 639 O O . ILE A 1 81 ? -7.310 2.773 3.781 1.00 96.06 81 ILE A O 1
ATOM 643 N N . LYS A 1 82 ? -5.518 4.113 3.996 1.00 97.19 82 LYS A N 1
ATOM 644 C CA . LYS A 1 82 ? -5.062 3.971 2.612 1.00 97.19 82 LYS A CA 1
ATOM 645 C C . LYS A 1 82 ? -3.708 3.277 2.578 1.00 97.19 82 LYS A C 1
ATOM 647 O O . LYS A 1 82 ? -2.769 3.731 3.223 1.00 97.19 82 LYS A O 1
ATOM 652 N N . ILE A 1 83 ? -3.612 2.209 1.794 1.00 96.81 83 ILE A N 1
ATOM 653 C CA . ILE A 1 83 ? -2.358 1.497 1.522 1.00 96.81 83 ILE A CA 1
ATOM 654 C C . ILE A 1 83 ? -2.024 1.745 0.058 1.00 96.81 83 ILE A C 1
ATOM 656 O O . ILE A 1 83 ? -2.886 1.558 -0.796 1.00 96.81 83 ILE A O 1
ATOM 660 N N . ILE A 1 84 ? -0.799 2.172 -0.240 1.00 97.00 84 ILE A N 1
ATOM 661 C CA . ILE A 1 84 ? -0.311 2.348 -1.611 1.00 97.00 84 ILE A CA 1
ATOM 662 C C . ILE A 1 84 ? 0.952 1.514 -1.759 1.00 97.00 84 ILE A C 1
ATOM 664 O O . ILE A 1 84 ? 1.857 1.612 -0.935 1.00 97.00 84 ILE A O 1
ATOM 668 N N . ILE A 1 85 ? 1.009 0.719 -2.822 1.00 96.19 85 ILE A N 1
ATOM 669 C CA . ILE A 1 85 ? 2.200 -0.032 -3.204 1.00 96.19 85 ILE A CA 1
ATOM 670 C C . ILE A 1 85 ? 2.585 0.394 -4.604 1.00 96.19 85 ILE A C 1
ATOM 672 O O . ILE A 1 85 ? 1.781 0.315 -5.531 1.00 96.19 85 ILE A O 1
ATOM 676 N N . THR A 1 86 ? 3.824 0.838 -4.753 1.00 95.75 86 THR A N 1
ATOM 677 C CA . THR A 1 86 ? 4.419 1.174 -6.043 1.00 95.75 86 THR A CA 1
ATOM 678 C C . THR A 1 86 ? 5.512 0.162 -6.358 1.00 95.75 86 THR A C 1
ATOM 680 O O . THR A 1 86 ? 5.992 -0.562 -5.483 1.00 95.75 86 THR A O 1
ATOM 683 N N . ARG A 1 87 ? 5.953 0.115 -7.617 1.00 94.25 87 ARG A N 1
ATOM 684 C 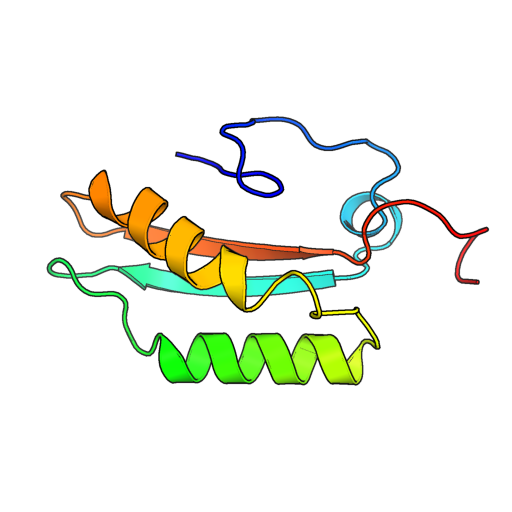CA . ARG A 1 87 ? 7.132 -0.680 -7.997 1.00 94.25 87 ARG A CA 1
ATOM 685 C C . ARG A 1 87 ? 8.443 -0.138 -7.395 1.00 94.25 87 ARG A C 1
ATOM 687 O O . ARG A 1 87 ? 9.481 -0.779 -7.529 1.00 94.25 87 ARG A O 1
ATOM 694 N N . GLY A 1 88 ? 8.413 1.024 -6.742 1.00 93.31 88 GLY A N 1
ATOM 695 C CA . GLY A 1 88 ? 9.589 1.703 -6.210 1.00 93.31 88 GLY A CA 1
ATOM 696 C C . GLY A 1 88 ? 10.351 2.481 -7.281 1.00 93.31 88 GLY A C 1
ATOM 697 O O . GLY A 1 88 ? 9.774 2.960 -8.256 1.00 93.31 88 GLY A O 1
ATOM 698 N N . GLN A 1 89 ? 11.663 2.621 -7.097 1.00 91.38 89 GLN A N 1
ATOM 699 C CA . GLN A 1 89 ? 12.551 3.377 -7.987 1.00 91.38 89 GLN A CA 1
ATOM 700 C C . GLN A 1 89 ? 13.277 2.453 -8.976 1.00 91.38 89 GLN A C 1
ATOM 702 O O . GLN A 1 89 ? 13.531 1.287 -8.678 1.00 91.38 89 GLN A O 1
ATOM 707 N N . GLY A 1 90 ? 13.690 2.995 -10.125 1.00 85.62 90 GLY A N 1
ATOM 708 C CA . GLY A 1 90 ? 14.576 2.314 -11.075 1.00 85.62 90 GLY A CA 1
ATOM 709 C C . GLY A 1 90 ? 13.924 1.914 -12.401 1.00 85.62 90 GLY A C 1
ATOM 710 O O . GLY A 1 90 ? 12.798 2.302 -12.724 1.00 85.62 90 GLY A O 1
ATOM 711 N N . GLY A 1 91 ? 14.679 1.147 -13.192 1.00 75.25 91 GLY A N 1
ATOM 712 C CA . GLY A 1 91 ? 14.372 0.868 -14.598 1.00 75.25 91 GLY A CA 1
ATOM 713 C C . GLY A 1 91 ? 14.782 2.010 -15.535 1.00 75.25 91 GLY A C 1
ATOM 714 O O . GLY A 1 91 ? 15.137 3.109 -15.101 1.00 75.25 91 GLY A O 1
ATOM 715 N N . ARG A 1 92 ? 14.762 1.752 -16.845 1.00 70.12 92 ARG A N 1
ATOM 716 C CA . ARG A 1 92 ? 14.922 2.790 -17.882 1.00 70.12 92 ARG A CA 1
ATOM 717 C C . ARG A 1 92 ? 13.646 2.821 -18.715 1.00 70.12 92 ARG A C 1
ATOM 719 O O . ARG A 1 92 ? 13.424 1.949 -19.554 1.00 70.12 92 ARG A O 1
ATOM 726 N N . GLY A 1 93 ? 12.806 3.827 -18.480 1.00 69.88 93 GLY A N 1
ATOM 727 C CA . GLY A 1 93 ? 11.456 3.865 -19.042 1.00 69.88 93 GLY A CA 1
ATOM 728 C C . GLY A 1 93 ? 10.596 2.719 -18.492 1.00 69.88 93 GLY A C 1
ATOM 729 O O . GLY A 1 93 ? 10.590 2.455 -17.290 1.00 69.88 93 GLY A O 1
ATOM 730 N N . TYR A 1 94 ? 9.881 2.016 -19.371 1.00 73.81 94 TYR A N 1
ATOM 731 C CA . TYR A 1 94 ? 9.024 0.880 -18.997 1.00 73.81 94 TYR A CA 1
ATOM 732 C C . TYR A 1 94 ? 9.752 -0.475 -18.914 1.00 73.81 94 TYR A C 1
ATOM 734 O O . TYR A 1 94 ? 9.088 -1.497 -18.756 1.00 73.81 94 TYR A O 1
ATOM 742 N N . ARG A 1 95 ? 11.084 -0.495 -19.057 1.00 56.19 95 ARG A N 1
ATOM 743 C CA . ARG A 1 95 ? 11.914 -1.700 -18.913 1.00 56.19 95 ARG A CA 1
ATOM 744 C C . ARG A 1 95 ? 12.513 -1.811 -17.522 1.00 56.19 95 ARG A C 1
ATOM 746 O O . ARG A 1 95 ? 13.013 -0.773 -17.019 1.00 56.19 95 ARG A O 1
#

Sequence (95 aa):
MILVNGQPENTINVLDRGLQYGDGLFETIAFRNGQIEFLHAHLSRLYQGCDRLKISTQQLDSRLKAEIERVCADLVDDAVIKIIITRGQGGRGYR

Radius of gyration: 14.04 Å; Cα contacts (8 Å, |Δi|>4): 110; chains: 1; bounding box: 31×24×37 Å

pLDDT: mean 92.32, std 7.53, range [56.19, 98.44]